Protein AF-A0A951NGM2-F1 (afdb_monomer)

pLDDT: mean 72.78, std 12.29, range [44.38, 89.62]

Secondary structure (DSSP, 8-state):
-EEEETTEEEEEE-S-HHHHHHHS-TTSPP----HHHHHHHS-TT-EEEESTTSTT-EEE-GGGHHHHHHHTSPPPTTPPEEES-S----HHHHHHHH---TTSPPEEEEEEEEEEETTSPPEEEEEEEE-SSTTTTHHHHHHHHHH-

Solvent-accessible surface area (backbone atoms only — not comparable to full-atom values): 9080 Å² total; per-residue (Å²): 104,79,48,73,60,97,89,37,48,23,38,65,42,61,90,47,69,68,60,46,52,74,76,44,65,88,91,61,82,90,77,92,72,56,67,56,58,48,58,72,70,46,59,76,80,36,20,40,32,34,33,79,91,45,53,82,43,44,79,40,50,31,90,49,43,63,64,49,48,66,68,59,52,79,76,62,91,86,56,54,74,46,73,64,49,78,90,72,79,60,75,55,31,67,51,48,74,66,55,77,52,93,89,47,45,56,71,74,44,76,50,72,44,34,33,22,53,60,90,50,78,70,42,78,49,76,47,76,39,64,56,71,65,95,64,45,52,37,61,50,50,53,51,52,62,77,28,108

Radius of gyration: 17.88 Å; Cα contacts (8 Å, |Δi|>4): 192; chains: 1; bounding box: 40×40×52 Å

Structure (mmCIF, N/CA/C/O backbone):
data_AF-A0A951NGM2-F1
#
_entry.id   AF-A0A951NGM2-F1
#
loop_
_atom_site.group_PDB
_atom_site.id
_atom_site.type_symbol
_atom_site.label_atom_id
_atom_site.label_alt_id
_atom_site.label_comp_id
_atom_site.label_asym_id
_atom_site.label_e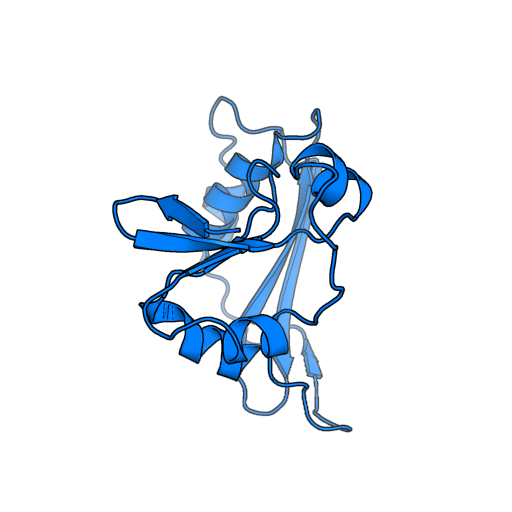ntity_id
_atom_site.label_seq_id
_atom_site.pdbx_PDB_ins_code
_atom_site.Cartn_x
_atom_site.Cartn_y
_atom_site.Cartn_z
_atom_site.occupancy
_atom_site.B_iso_or_equiv
_atom_site.auth_seq_id
_atom_site.auth_comp_id
_atom_site.auth_asym_id
_atom_site.auth_atom_id
_atom_site.pdbx_PDB_model_num
ATOM 1 N N . MET A 1 1 ? -8.028 0.746 15.807 1.00 63.72 1 MET A N 1
ATOM 2 C CA . MET A 1 1 ? -7.862 2.136 16.283 1.00 63.72 1 MET A CA 1
ATOM 3 C C . MET A 1 1 ? -8.223 3.049 15.130 1.00 63.72 1 MET A C 1
ATOM 5 O O . MET A 1 1 ? -7.801 2.739 14.021 1.00 63.72 1 MET A O 1
ATOM 9 N N . PHE A 1 2 ? -9.032 4.083 15.370 1.00 62.53 2 PHE A N 1
ATOM 10 C CA . PHE A 1 2 ? -9.360 5.077 14.349 1.00 62.53 2 PHE A CA 1
ATOM 11 C C . PHE A 1 2 ? -8.521 6.338 14.582 1.00 62.53 2 PHE A C 1
ATOM 13 O O . PHE A 1 2 ? -8.349 6.745 15.728 1.00 62.53 2 PHE A O 1
ATOM 20 N N . SER A 1 3 ? -8.000 6.918 13.508 1.00 73.31 3 SER A N 1
ATOM 21 C CA . SER A 1 3 ? -7.380 8.243 13.459 1.00 73.31 3 SER A CA 1
ATOM 22 C C . SER A 1 3 ? -8.162 9.119 12.482 1.00 73.31 3 SER A C 1
ATOM 24 O O . SER A 1 3 ? -8.990 8.608 11.727 1.00 73.31 3 SER A O 1
ATOM 26 N N . GLU A 1 4 ? -7.894 10.420 12.473 1.00 74.62 4 GLU A N 1
ATOM 27 C CA . GLU A 1 4 ? -8.376 11.327 11.431 1.00 74.62 4 GLU A CA 1
ATOM 28 C C . GLU A 1 4 ? -7.207 11.826 10.581 1.00 74.62 4 GLU A C 1
ATOM 30 O O . GLU A 1 4 ? -6.177 12.231 11.120 1.00 74.62 4 GLU A O 1
ATOM 35 N N . ILE A 1 5 ? -7.374 11.802 9.257 1.00 67.50 5 ILE A N 1
ATOM 36 C CA . ILE A 1 5 ? -6.547 12.556 8.303 1.00 67.50 5 ILE A CA 1
ATOM 37 C C . ILE A 1 5 ? -7.516 13.303 7.392 1.00 67.50 5 ILE A C 1
ATOM 39 O O . ILE A 1 5 ? -8.481 12.715 6.907 1.00 67.50 5 ILE A O 1
ATOM 43 N N . ASP A 1 6 ? -7.302 14.607 7.222 1.00 69.12 6 ASP A N 1
ATOM 44 C CA . ASP A 1 6 ? -8.116 15.487 6.371 1.00 69.12 6 ASP A CA 1
ATOM 45 C C . ASP A 1 6 ? -9.636 15.419 6.642 1.00 69.12 6 ASP A C 1
ATOM 47 O O . ASP A 1 6 ? -10.455 15.596 5.746 1.00 69.12 6 ASP A O 1
ATOM 51 N N . GLY A 1 7 ? -10.030 15.163 7.897 1.00 71.19 7 GLY A N 1
ATOM 52 C CA . GLY A 1 7 ? -11.438 15.045 8.307 1.00 71.19 7 GLY A CA 1
ATOM 53 C C . GLY A 1 7 ? -12.090 13.693 7.995 1.00 71.19 7 GLY A C 1
ATOM 54 O O . GLY A 1 7 ? -13.297 13.537 8.180 1.00 71.19 7 GLY A O 1
ATOM 55 N N . HIS A 1 8 ? -11.309 12.706 7.552 1.00 76.06 8 HIS A N 1
ATOM 56 C CA . HIS A 1 8 ? -11.768 11.347 7.286 1.00 76.06 8 HIS A CA 1
ATOM 57 C C . HIS A 1 8 ? -11.298 10.383 8.373 1.00 76.06 8 HIS A C 1
ATOM 59 O O . HIS A 1 8 ? -10.130 10.374 8.762 1.00 76.06 8 HIS A O 1
ATOM 65 N N . SER A 1 9 ? -12.211 9.530 8.843 1.00 86.56 9 SER A N 1
ATOM 66 C CA . SER A 1 9 ? -11.873 8.436 9.755 1.00 86.56 9 SER A CA 1
ATOM 67 C C . SER A 1 9 ? -11.007 7.393 9.047 1.00 86.56 9 SER A C 1
ATOM 69 O O . SER A 1 9 ? -11.322 6.966 7.935 1.00 86.56 9 SER A O 1
ATOM 71 N N . ILE A 1 10 ? -9.945 6.941 9.711 1.00 86.94 10 ILE A N 1
ATOM 72 C CA . ILE A 1 10 ? -8.951 6.013 9.162 1.00 86.94 10 ILE A CA 1
ATOM 73 C C . ILE A 1 10 ? -8.624 4.926 10.170 1.00 86.94 10 ILE A C 1
ATOM 75 O O . ILE A 1 10 ? -8.367 5.214 11.335 1.00 86.94 10 ILE A O 1
ATOM 79 N N . VAL A 1 11 ? -8.575 3.675 9.724 1.00 89.31 11 VAL A N 1
ATOM 80 C CA . VAL A 1 11 ? -8.036 2.565 10.513 1.00 89.31 11 VAL A CA 1
ATOM 81 C C . VAL A 1 11 ? -6.526 2.492 10.349 1.00 89.31 11 VAL A C 1
ATOM 83 O O . VAL A 1 11 ? -6.007 2.513 9.237 1.00 89.31 11 VAL A O 1
ATOM 86 N N . LEU A 1 12 ? -5.830 2.359 11.474 1.00 89.06 12 LEU A N 1
ATOM 87 C CA . LEU A 1 12 ? -4.388 2.139 11.497 1.00 89.06 12 LEU A CA 1
ATOM 88 C C . LEU A 1 12 ? -4.080 0.641 11.450 1.00 89.06 12 LEU A C 1
ATOM 90 O O . LEU A 1 12 ? -4.634 -0.134 12.238 1.00 89.06 12 LEU A O 1
ATOM 94 N N . ALA A 1 13 ? -3.192 0.256 10.540 1.00 89.31 13 ALA A N 1
ATOM 95 C CA . ALA A 1 13 ? -2.646 -1.086 10.406 1.00 89.31 13 ALA A CA 1
ATOM 96 C C . ALA A 1 13 ? -1.117 -1.029 10.435 1.00 89.31 13 ALA A C 1
ATOM 98 O O . ALA A 1 13 ? -0.521 -0.019 10.076 1.00 89.31 13 ALA A O 1
ATOM 99 N N . TYR A 1 14 ? -0.494 -2.122 10.857 1.00 89.00 14 TYR A N 1
ATOM 100 C CA . TYR A 1 14 ? 0.955 -2.224 10.982 1.00 89.00 14 TYR A CA 1
ATOM 101 C C . TYR A 1 14 ? 1.418 -3.551 10.387 1.00 89.00 14 TYR A C 1
ATOM 103 O O . TYR A 1 14 ? 0.753 -4.574 10.579 1.00 89.00 14 TYR A O 1
ATOM 111 N N . THR A 1 15 ? 2.542 -3.539 9.678 1.00 87.94 15 THR A N 1
ATOM 112 C CA . THR A 1 15 ? 3.200 -4.747 9.163 1.00 87.94 15 THR A CA 1
ATOM 113 C C . THR A 1 15 ? 4.181 -5.342 10.173 1.00 87.94 15 THR A C 1
ATOM 115 O O . THR A 1 15 ? 4.450 -6.543 10.122 1.00 87.94 15 THR A O 1
ATOM 118 N N . ASP A 1 16 ? 4.641 -4.540 11.140 1.00 87.50 16 ASP A N 1
ATOM 119 C CA . ASP A 1 16 ? 5.520 -4.948 12.236 1.0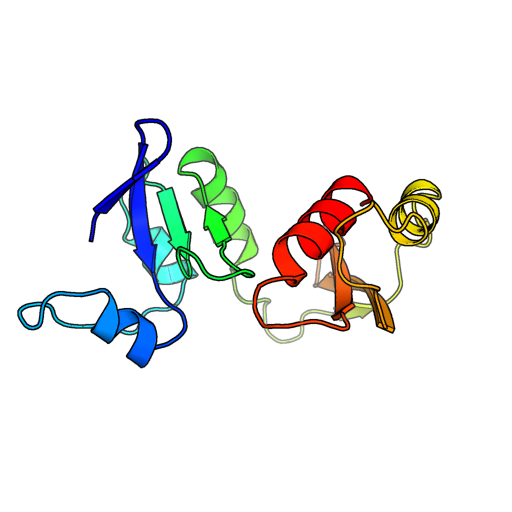0 87.50 16 ASP A CA 1
ATOM 120 C C . ASP A 1 16 ? 4.774 -4.980 13.585 1.00 87.50 16 ASP A C 1
ATOM 122 O O . ASP A 1 16 ? 4.105 -4.024 13.989 1.00 87.50 16 ASP A O 1
ATOM 126 N N . VAL A 1 17 ? 4.884 -6.106 14.299 1.00 87.38 17 VAL A N 1
ATOM 127 C CA . VAL A 1 17 ? 4.202 -6.333 15.584 1.00 87.38 17 VAL A CA 1
ATOM 128 C C . VAL A 1 17 ? 4.776 -5.482 16.715 1.00 87.38 17 VAL A C 1
ATOM 130 O O . VAL A 1 17 ? 4.010 -5.036 17.572 1.00 87.38 17 VAL A O 1
ATOM 133 N N . ASP A 1 18 ? 6.087 -5.264 16.751 1.00 87.94 18 ASP A N 1
ATOM 134 C CA . ASP A 1 18 ? 6.733 -4.496 17.814 1.00 87.94 18 ASP A CA 1
ATOM 135 C C . ASP A 1 18 ? 6.398 -3.010 17.668 1.00 87.94 18 ASP A C 1
ATOM 137 O O . ASP A 1 18 ? 6.058 -2.352 18.657 1.00 87.94 18 ASP A O 1
ATOM 141 N N . VAL A 1 19 ? 6.356 -2.512 16.427 1.00 86.25 19 VAL A N 1
ATOM 142 C CA . VAL A 1 19 ? 5.864 -1.161 16.116 1.00 86.25 19 VAL A CA 1
ATOM 143 C C . VAL A 1 19 ? 4.391 -1.016 16.508 1.00 86.25 19 VAL A C 1
ATOM 145 O O . VAL A 1 19 ? 4.027 -0.052 17.186 1.00 86.25 19 VAL A O 1
ATOM 148 N N . ALA A 1 20 ? 3.548 -1.997 16.164 1.00 86.94 20 ALA A N 1
ATOM 149 C CA . ALA A 1 20 ? 2.136 -1.992 16.545 1.00 86.94 20 ALA A CA 1
ATOM 150 C C . ALA A 1 20 ? 1.949 -1.949 18.070 1.00 86.94 20 ALA A C 1
ATOM 152 O O . ALA A 1 20 ? 1.108 -1.204 18.571 1.00 86.94 20 ALA A O 1
ATOM 153 N N . ARG A 1 21 ? 2.740 -2.728 18.824 1.00 86.69 21 ARG A N 1
ATOM 154 C CA . ARG A 1 21 ? 2.690 -2.741 20.296 1.00 86.69 21 ARG A CA 1
ATOM 155 C C . ARG A 1 21 ? 3.134 -1.420 20.901 1.00 86.69 21 ARG A C 1
ATOM 157 O O . ARG A 1 21 ? 2.479 -0.952 21.822 1.00 86.69 21 ARG A O 1
ATOM 164 N N . ALA A 1 22 ? 4.208 -0.822 20.393 1.00 86.94 22 ALA A N 1
ATOM 165 C CA . ALA A 1 22 ? 4.692 0.463 20.886 1.00 86.94 22 ALA A CA 1
ATOM 166 C C . ALA A 1 22 ? 3.674 1.595 20.656 1.00 86.94 22 ALA A C 1
ATOM 168 O O . ALA A 1 22 ? 3.574 2.512 21.470 1.00 86.94 22 ALA A O 1
ATOM 169 N N . ALA A 1 23 ? 2.902 1.517 19.568 1.00 83.75 23 ALA A N 1
ATOM 170 C CA . ALA A 1 23 ? 1.894 2.509 19.209 1.00 83.75 23 ALA A CA 1
ATOM 171 C C . ALA A 1 23 ? 0.524 2.300 19.887 1.00 83.75 23 ALA A C 1
ATOM 173 O O . ALA A 1 23 ? -0.347 3.165 19.770 1.00 83.75 23 ALA A O 1
ATOM 174 N N . MET A 1 24 ? 0.298 1.173 20.575 1.00 81.75 24 MET A N 1
ATOM 175 C CA . MET A 1 24 ? -1.006 0.820 21.144 1.00 81.75 24 MET A CA 1
ATOM 176 C C . MET A 1 24 ? -0.980 0.732 22.679 1.00 81.75 24 MET A C 1
ATOM 178 O O . MET A 1 24 ? -0.023 0.223 23.256 1.00 81.75 24 MET A O 1
ATOM 182 N N . PRO A 1 25 ? -2.055 1.157 23.374 1.00 79.44 25 PRO A N 1
ATOM 183 C CA . PRO A 1 25 ? -2.179 0.941 24.814 1.00 79.44 25 PRO A CA 1
ATOM 184 C C . PRO A 1 25 ? -2.210 -0.556 25.152 1.00 79.44 25 PRO A C 1
ATOM 186 O O . PRO A 1 25 ? -2.880 -1.324 24.460 1.00 79.44 25 PRO A O 1
ATOM 189 N N . GLU A 1 26 ? -1.597 -0.959 26.271 1.00 77.81 26 GLU A N 1
ATOM 190 C CA . GLU A 1 26 ? -1.499 -2.371 26.705 1.00 77.81 26 GLU A CA 1
ATOM 191 C C . GLU A 1 26 ? -2.852 -3.094 26.852 1.00 77.81 26 GLU A C 1
ATOM 193 O O . GLU A 1 26 ? -2.921 -4.321 26.845 1.00 77.81 26 GLU A O 1
ATOM 198 N N . THR A 1 27 ? -3.951 -2.347 26.963 1.00 79.44 27 THR A N 1
ATOM 199 C CA . THR A 1 27 ? -5.318 -2.879 27.057 1.00 79.44 27 THR A CA 1
ATOM 200 C C . THR A 1 27 ? -5.871 -3.415 25.735 1.00 79.44 27 THR A C 1
ATOM 202 O O . THR A 1 27 ? -6.941 -4.027 25.723 1.00 79.44 27 THR A O 1
ATOM 205 N N . HIS A 1 28 ? -5.180 -3.186 24.617 1.00 77.25 28 HIS A N 1
ATOM 206 C CA . HIS A 1 28 ? -5.638 -3.588 23.294 1.00 77.25 28 HIS A CA 1
ATOM 207 C C . HIS A 1 28 ? -5.029 -4.919 22.857 1.00 77.25 28 HIS A C 1
ATOM 209 O O . HIS A 1 28 ? -3.871 -5.235 23.121 1.00 77.25 28 HIS A O 1
ATOM 215 N N . ARG A 1 29 ? -5.822 -5.701 22.120 1.00 83.00 29 ARG A N 1
ATOM 216 C CA . ARG A 1 29 ? -5.375 -6.953 21.513 1.00 83.00 29 ARG A CA 1
ATOM 217 C C . ARG A 1 29 ? -4.983 -6.724 20.058 1.00 83.00 29 ARG A C 1
ATOM 219 O O . ARG A 1 29 ? -5.759 -6.155 19.295 1.00 83.00 29 ARG A O 1
ATOM 226 N N . LEU A 1 30 ? -3.815 -7.234 19.678 1.00 84.06 30 LEU A N 1
ATOM 227 C CA . LEU A 1 30 ? -3.396 -7.303 18.282 1.00 84.06 30 LEU A CA 1
ATOM 228 C C . LEU A 1 30 ? -4.063 -8.485 17.577 1.00 84.06 30 LEU A C 1
ATOM 230 O O . LEU A 1 30 ? -4.112 -9.598 18.110 1.00 84.06 30 LEU A O 1
ATOM 234 N N . PHE A 1 31 ? -4.533 -8.235 16.360 1.00 83.50 31 PHE A N 1
ATOM 235 C CA . PHE A 1 31 ? -5.032 -9.248 15.440 1.00 83.50 31 PHE A CA 1
ATOM 236 C C . PHE A 1 31 ? -4.176 -9.211 14.178 1.00 83.50 31 PHE A 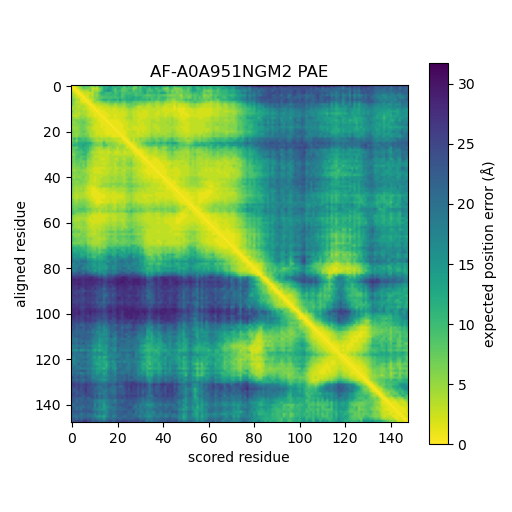C 1
ATOM 238 O O . PHE A 1 31 ? -3.986 -8.148 13.594 1.00 83.50 31 PHE A O 1
ATOM 245 N N . SER A 1 32 ? -3.655 -10.368 13.773 1.00 85.62 32 SER A N 1
ATOM 246 C CA . SER A 1 32 ? -3.017 -10.516 12.467 1.00 85.62 32 SER A CA 1
ATOM 247 C C . SER A 1 32 ? -4.111 -10.775 11.437 1.00 85.62 32 SER A C 1
ATOM 249 O O . SER A 1 32 ? -4.923 -11.684 11.617 1.00 85.62 32 SER A O 1
ATOM 251 N N . ILE A 1 33 ? -4.164 -9.940 10.406 1.00 85.44 33 ILE A N 1
ATOM 252 C CA . ILE A 1 33 ? -5.176 -9.979 9.353 1.00 85.44 33 ILE A CA 1
ATOM 253 C C . ILE A 1 33 ? -4.517 -9.613 8.024 1.00 85.44 33 ILE A C 1
ATOM 255 O O . ILE A 1 33 ? -3.628 -8.762 7.977 1.00 85.44 33 ILE A O 1
ATOM 259 N N . VAL A 1 34 ? -4.934 -10.262 6.939 1.00 83.50 34 VAL A N 1
ATOM 260 C CA . VAL A 1 34 ? -4.462 -9.912 5.593 1.00 83.50 34 VAL A CA 1
ATOM 261 C C . VAL A 1 34 ? -5.097 -8.586 5.178 1.00 83.50 34 VAL A C 1
ATOM 263 O O . VAL A 1 34 ? -6.282 -8.374 5.419 1.00 83.50 34 VAL A O 1
ATOM 266 N N . VAL A 1 35 ? -4.345 -7.706 4.510 1.00 79.94 35 VAL A N 1
ATOM 267 C CA . VAL A 1 35 ? -4.828 -6.372 4.098 1.00 79.94 35 VAL A CA 1
ATOM 268 C C . VAL A 1 35 ? -6.152 -6.446 3.330 1.00 79.94 35 VAL A C 1
ATOM 270 O O . VAL A 1 35 ? -7.066 -5.688 3.631 1.00 79.94 35 VAL A O 1
ATOM 273 N N . ALA A 1 36 ? -6.311 -7.396 2.404 1.00 78.00 36 ALA A N 1
ATOM 274 C CA . ALA A 1 36 ? -7.566 -7.581 1.670 1.00 78.00 36 ALA A CA 1
ATOM 275 C C . ALA A 1 36 ? -8.757 -7.904 2.593 1.00 78.00 36 ALA A C 1
ATOM 277 O O . ALA A 1 36 ? -9.863 -7.402 2.396 1.00 78.00 36 ALA A O 1
ATOM 278 N N . GLU A 1 37 ? -8.543 -8.722 3.623 1.00 84.06 37 GLU A N 1
ATOM 279 C CA . GLU A 1 37 ? -9.579 -9.066 4.597 1.00 84.06 37 GLU A CA 1
ATOM 280 C C . GLU A 1 37 ? -9.881 -7.885 5.527 1.00 84.06 37 GLU A C 1
ATOM 282 O O . GLU A 1 37 ? -11.048 -7.575 5.765 1.00 84.06 37 GLU A O 1
ATOM 287 N N . LEU A 1 38 ? -8.846 -7.164 5.971 1.00 86.00 38 LEU A N 1
ATOM 288 C CA . LEU A 1 38 ? -8.994 -5.925 6.732 1.00 86.00 38 LEU A CA 1
ATOM 289 C C . LEU A 1 38 ? -9.842 -4.918 5.960 1.00 86.00 38 LEU A C 1
ATOM 291 O O . LEU A 1 38 ? -10.824 -4.411 6.496 1.00 86.00 38 LEU A O 1
ATOM 295 N N . LEU A 1 39 ? -9.504 -4.667 4.692 1.00 83.88 39 LEU A N 1
ATOM 296 C CA . LEU A 1 39 ? -10.253 -3.746 3.846 1.00 83.88 39 LEU A CA 1
ATOM 297 C C . LEU A 1 39 ? -11.722 -4.158 3.792 1.00 83.88 39 LEU A C 1
ATOM 299 O O . LEU A 1 39 ? -12.571 -3.300 3.989 1.00 83.88 39 LEU A O 1
ATOM 303 N N . ASN A 1 40 ? -12.042 -5.445 3.643 1.00 85.94 40 ASN A N 1
ATOM 304 C CA . ASN A 1 40 ? -13.426 -5.931 3.645 1.00 85.94 40 ASN A CA 1
ATOM 305 C C . ASN A 1 40 ? -14.177 -5.722 4.977 1.00 85.94 40 ASN A C 1
ATOM 307 O O . ASN A 1 40 ? -15.391 -5.531 4.950 1.00 85.94 40 ASN A O 1
ATOM 311 N N . GLN A 1 41 ? -13.484 -5.712 6.120 1.00 88.06 41 GLN A N 1
ATOM 312 C CA . GLN A 1 41 ? -14.090 -5.526 7.448 1.00 88.06 41 GLN A CA 1
ATOM 313 C C . GLN A 1 41 ? -14.247 -4.053 7.860 1.00 88.06 41 GLN A C 1
ATOM 315 O O . GLN A 1 41 ? -15.088 -3.731 8.703 1.00 88.06 41 GLN A O 1
ATOM 320 N N . VAL A 1 42 ? -13.450 -3.150 7.286 1.00 85.88 42 VAL A N 1
ATOM 321 C CA . VAL A 1 42 ? -13.517 -1.711 7.572 1.00 85.88 42 VAL A CA 1
ATOM 322 C C . VAL A 1 42 ? -14.763 -1.092 6.910 1.00 85.88 42 VAL A C 1
ATOM 324 O O . VAL A 1 42 ? -15.044 -1.405 5.747 1.00 85.88 42 VAL A O 1
ATOM 327 N N . PRO A 1 43 ? -15.525 -0.217 7.609 1.00 87.50 43 PRO A N 1
ATOM 328 C CA . PRO A 1 43 ? -16.679 0.461 7.020 1.00 87.50 43 PRO A CA 1
ATOM 329 C C . PRO A 1 43 ? -16.312 1.209 5.727 1.00 87.50 43 PRO A C 1
ATOM 331 O O . PRO A 1 43 ? -15.229 1.782 5.641 1.00 87.50 43 PRO A O 1
ATOM 334 N N . PRO A 1 44 ? -17.208 1.275 4.726 1.00 84.88 44 PRO A N 1
ATOM 335 C CA . PRO A 1 44 ? -16.866 1.751 3.381 1.00 84.88 44 PRO A CA 1
ATOM 336 C C . PRO A 1 44 ? -16.493 3.240 3.305 1.00 84.88 44 PRO A C 1
ATOM 338 O O . PRO A 1 44 ? -15.933 3.670 2.308 1.00 84.88 44 PRO A O 1
ATOM 341 N N . TYR A 1 45 ? -16.807 4.020 4.340 1.00 86.06 45 TYR A N 1
ATOM 342 C CA . TYR A 1 45 ? -16.482 5.445 4.461 1.00 86.06 45 TYR A CA 1
ATOM 343 C C . TYR A 1 45 ? -15.203 5.706 5.277 1.00 86.06 45 TYR A C 1
ATOM 345 O O . TYR A 1 45 ? -14.910 6.852 5.609 1.00 86.06 45 TYR A O 1
ATOM 353 N N . VAL A 1 46 ? -14.467 4.652 5.643 1.00 87.94 46 VAL A N 1
ATOM 354 C CA . VAL A 1 46 ? -13.260 4.721 6.472 1.00 87.94 46 VAL A CA 1
ATOM 355 C C . VAL A 1 46 ? -12.050 4.286 5.644 1.00 87.94 46 VAL A C 1
ATOM 357 O O . VAL A 1 46 ? -12.073 3.229 5.012 1.00 87.94 46 VAL A O 1
ATOM 360 N N . GLY A 1 47 ? -10.994 5.100 5.654 1.00 87.94 47 GLY A N 1
ATOM 361 C CA . GLY A 1 47 ? -9.724 4.783 4.996 1.00 87.94 47 GLY A CA 1
ATOM 362 C C . GLY A 1 47 ? -8.854 3.825 5.814 1.00 87.94 47 GLY A C 1
ATOM 363 O O . GLY A 1 47 ? -9.158 3.500 6.963 1.00 87.94 47 GLY A O 1
ATOM 364 N N . VAL A 1 48 ? -7.737 3.386 5.241 1.00 89.62 48 VAL A N 1
ATOM 365 C CA . VAL A 1 48 ? -6.721 2.586 5.940 1.00 89.62 48 VAL A CA 1
ATOM 366 C C . VAL A 1 48 ? -5.358 3.242 5.769 1.00 89.62 48 VAL A C 1
ATOM 368 O O . VAL A 1 48 ? -4.976 3.592 4.658 1.00 89.62 48 VAL A O 1
ATOM 371 N N . LEU A 1 49 ? -4.617 3.387 6.863 1.00 89.12 49 LEU A N 1
ATOM 372 C CA . LEU A 1 49 ? -3.218 3.800 6.846 1.00 89.12 49 LEU A CA 1
ATOM 373 C C . LEU A 1 49 ? -2.367 2.665 7.410 1.00 89.12 49 LEU A C 1
ATOM 375 O O . LEU A 1 49 ? -2.525 2.276 8.570 1.00 89.12 49 LEU A O 1
ATOM 379 N N . ILE A 1 50 ? -1.492 2.128 6.567 1.00 88.50 50 ILE A N 1
ATOM 380 C CA . ILE A 1 50 ? -0.564 1.049 6.901 1.00 88.50 50 ILE A CA 1
ATOM 381 C C . ILE A 1 50 ? 0.784 1.668 7.259 1.00 88.50 50 ILE A C 1
ATOM 383 O O . ILE A 1 50 ? 1.280 2.511 6.514 1.00 88.50 50 ILE A O 1
ATOM 387 N N . ASP A 1 51 ? 1.354 1.239 8.383 1.00 88.69 51 ASP A N 1
ATOM 388 C CA . ASP A 1 51 ? 2.630 1.699 8.935 1.00 88.69 51 ASP A CA 1
ATOM 389 C C . ASP A 1 51 ? 2.717 3.231 9.045 1.00 88.69 51 ASP A C 1
ATOM 391 O O . ASP A 1 51 ? 3.570 3.865 8.420 1.00 88.69 51 ASP A O 1
ATOM 395 N N . PRO A 1 52 ? 1.827 3.863 9.836 1.00 84.62 52 PRO A N 1
ATOM 396 C CA . PRO A 1 52 ? 1.832 5.311 10.020 1.00 84.62 52 PRO A CA 1
ATOM 397 C C . PRO A 1 52 ? 3.200 5.807 10.508 1.00 84.62 52 PRO A C 1
ATO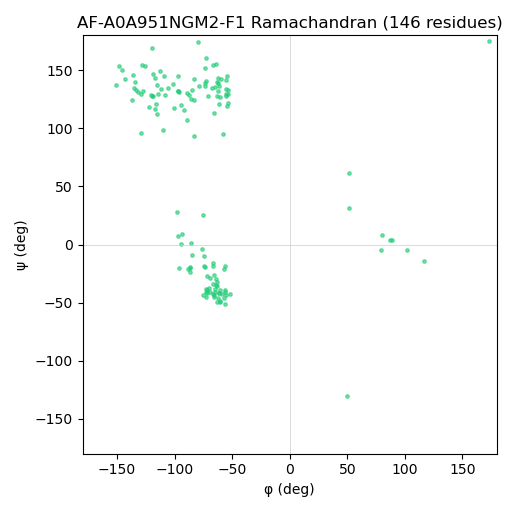M 399 O O . PRO A 1 52 ? 3.732 5.315 11.502 1.00 84.62 52 PRO A O 1
ATOM 402 N N . GLY A 1 53 ? 3.756 6.803 9.813 1.00 77.81 53 GLY A N 1
ATOM 403 C CA . GLY A 1 53 ? 5.073 7.372 10.120 1.00 77.81 53 GLY A CA 1
ATOM 404 C C . GLY A 1 53 ? 6.261 6.541 9.621 1.00 77.81 53 GLY A C 1
ATOM 405 O O . GLY A 1 53 ? 7.395 7.001 9.732 1.00 77.81 53 GLY A O 1
ATOM 406 N N . SER A 1 54 ? 6.019 5.358 9.047 1.00 77.88 54 SER A N 1
ATOM 407 C CA . SER A 1 54 ? 7.023 4.644 8.259 1.00 77.88 54 SER A CA 1
ATOM 408 C C . SER A 1 54 ? 7.214 5.331 6.919 1.00 77.88 54 SER A C 1
ATOM 410 O O . SER A 1 54 ? 6.295 5.925 6.355 1.00 77.88 54 SER A O 1
ATOM 412 N N . ALA A 1 55 ? 8.407 5.192 6.365 1.00 66.44 55 ALA A N 1
AT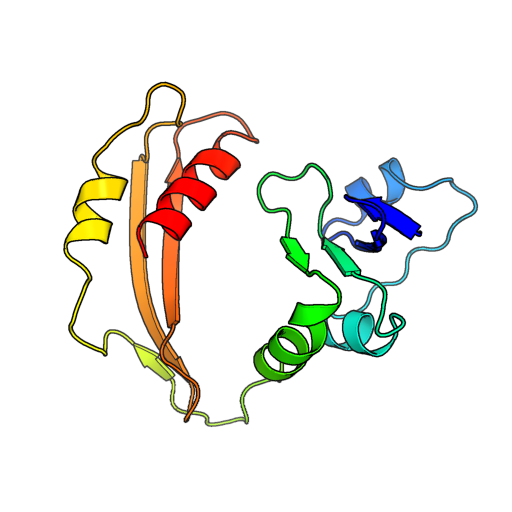OM 413 C CA . ALA A 1 55 ? 8.689 5.740 5.061 1.00 66.44 55 ALA A CA 1
ATOM 414 C C . ALA A 1 55 ? 8.052 4.971 3.897 1.00 66.44 55 ALA A C 1
ATOM 416 O O . ALA A 1 55 ? 7.819 5.522 2.826 1.00 66.44 55 ALA A O 1
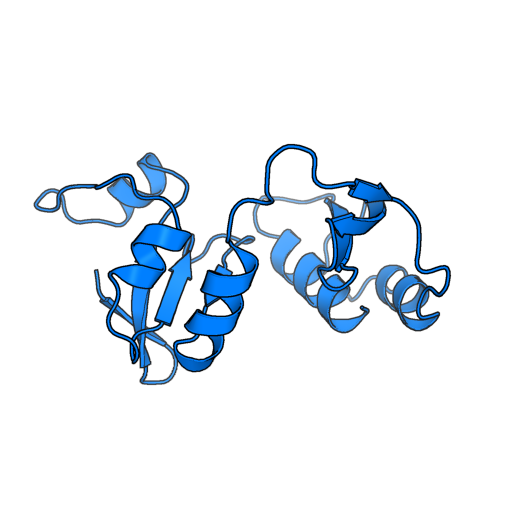ATOM 417 N N . SER A 1 56 ? 7.669 3.721 4.147 1.00 71.75 56 SER A N 1
ATOM 418 C CA . SER A 1 56 ? 6.841 2.925 3.243 1.00 71.75 56 SER A CA 1
ATOM 419 C C . SER A 1 56 ? 5.363 2.937 3.658 1.00 71.75 56 SER A C 1
ATOM 421 O O . SER A 1 56 ? 4.660 1.955 3.420 1.00 71.75 56 SER A O 1
ATOM 423 N N . SER A 1 57 ? 4.879 4.004 4.319 1.00 80.69 57 SER A N 1
ATOM 424 C CA . SER A 1 57 ? 3.470 4.060 4.727 1.00 80.69 57 SER A CA 1
ATOM 425 C C . SER A 1 57 ? 2.552 4.031 3.509 1.00 80.69 57 SER A C 1
ATOM 427 O O . SER A 1 57 ? 2.802 4.706 2.508 1.00 80.69 57 SER A O 1
ATOM 429 N N . VAL A 1 58 ? 1.460 3.278 3.609 1.00 84.00 58 VAL A N 1
ATOM 430 C CA . VAL A 1 58 ? 0.470 3.175 2.535 1.00 84.00 58 VAL A CA 1
ATOM 431 C C . VAL A 1 58 ? -0.840 3.761 3.025 1.00 84.00 58 VAL A C 1
ATOM 433 O O . VAL A 1 58 ? -1.493 3.192 3.901 1.00 84.00 58 VAL A O 1
ATOM 436 N N . HIS A 1 59 ? -1.238 4.889 2.437 1.00 87.06 59 HIS A N 1
ATOM 437 C CA . HIS A 1 59 ? -2.554 5.474 2.658 1.00 87.06 59 HIS A CA 1
ATOM 438 C C . HIS A 1 59 ? -3.532 5.013 1.573 1.00 87.06 59 HIS A C 1
ATOM 440 O O . HIS A 1 59 ? -3.351 5.276 0.385 1.00 87.06 59 HIS A O 1
ATOM 446 N N . VAL A 1 60 ? -4.594 4.342 2.008 1.00 86.44 60 VAL A N 1
ATOM 447 C CA . VAL A 1 60 ? -5.716 3.905 1.183 1.00 86.44 60 VAL A CA 1
ATOM 448 C C . VAL A 1 60 ? -6.937 4.737 1.577 1.00 86.44 60 VAL A C 1
ATOM 450 O O . VAL A 1 60 ? -7.588 4.421 2.580 1.00 86.44 60 VAL A O 1
ATOM 453 N N . PRO A 1 61 ? -7.266 5.799 0.827 1.00 86.81 61 PRO A N 1
ATOM 454 C CA . PRO A 1 61 ? -8.464 6.574 1.104 1.00 86.81 61 PRO A CA 1
ATOM 455 C C . PRO A 1 61 ? -9.721 5.733 0.832 1.00 86.81 61 PRO A C 1
ATOM 457 O O . PRO A 1 61 ? -9.694 4.783 0.039 1.00 86.81 61 PRO A O 1
ATOM 460 N N . ALA A 1 62 ? -10.827 6.072 1.498 1.00 87.06 62 ALA A N 1
ATOM 461 C CA . ALA A 1 62 ? -12.063 5.286 1.470 1.00 87.06 62 ALA A CA 1
ATOM 462 C C . ALA A 1 62 ? -12.587 5.069 0.036 1.00 87.06 62 ALA A C 1
ATOM 464 O O . ALA A 1 62 ? -13.000 3.968 -0.327 1.00 87.06 62 ALA A O 1
ATOM 465 N N . GLU A 1 63 ? -12.487 6.091 -0.811 1.00 84.81 63 GLU A N 1
ATOM 466 C CA . GLU A 1 63 ? -12.899 6.075 -2.214 1.00 84.81 63 GLU A CA 1
ATOM 467 C C . GLU A 1 63 ? -12.073 5.132 -3.103 1.00 84.81 63 GLU A C 1
ATOM 469 O O . GLU A 1 63 ? -12.599 4.620 -4.087 1.00 84.81 63 GLU A O 1
ATOM 474 N N . ARG A 1 64 ? -10.813 4.840 -2.747 1.00 83.81 64 ARG A N 1
ATOM 475 C CA . ARG A 1 64 ? -9.937 3.913 -3.495 1.00 83.81 64 ARG A CA 1
ATOM 476 C C . ARG A 1 64 ? -9.955 2.487 -2.955 1.00 83.81 64 ARG A C 1
ATOM 478 O O . ARG A 1 64 ? -9.286 1.603 -3.488 1.00 83.81 64 ARG A O 1
ATOM 485 N N . ARG A 1 65 ? -10.737 2.234 -1.905 1.00 82.25 65 ARG A N 1
ATOM 486 C CA . ARG A 1 65 ? -10.815 0.927 -1.246 1.00 82.25 65 ARG A CA 1
ATOM 487 C C . ARG A 1 65 ? -11.211 -0.192 -2.207 1.00 82.25 65 ARG A C 1
ATOM 489 O O . ARG A 1 65 ? -10.590 -1.248 -2.165 1.00 82.25 65 ARG A O 1
ATOM 496 N N . GLN A 1 66 ? -12.228 0.017 -3.047 1.00 82.12 66 GLN A N 1
ATOM 497 C CA . GLN A 1 66 ? -12.706 -1.036 -3.951 1.00 82.12 66 GLN A CA 1
ATOM 498 C C . GLN A 1 66 ? -11.655 -1.389 -5.008 1.00 82.12 66 GLN A C 1
ATOM 500 O O . GLN A 1 66 ? -11.384 -2.566 -5.214 1.00 82.12 66 GLN A O 1
ATOM 505 N N . GLU A 1 67 ? -10.996 -0.381 -5.586 1.00 81.06 67 GLU A N 1
ATOM 506 C CA . GLU A 1 67 ? -9.895 -0.579 -6.538 1.00 81.06 67 GLU A CA 1
ATOM 507 C C . GLU A 1 67 ? -8.782 -1.439 -5.926 1.00 81.06 67 GLU A C 1
ATOM 509 O O . GLU A 1 67 ? -8.262 -2.348 -6.573 1.00 81.06 67 GLU A O 1
ATOM 514 N N . LEU A 1 68 ? -8.454 -1.201 -4.651 1.00 78.62 68 LEU A N 1
ATOM 515 C CA . LEU A 1 68 ? -7.443 -1.981 -3.950 1.00 78.62 68 LEU A CA 1
ATOM 516 C C . LEU A 1 68 ? -7.918 -3.397 -3.598 1.00 78.62 68 LEU A C 1
ATOM 518 O O . LEU A 1 68 ? -7.129 -4.330 -3.703 1.00 78.62 68 LEU A O 1
ATOM 522 N N . ILE A 1 69 ? -9.181 -3.587 -3.198 1.00 80.69 69 ILE A N 1
ATOM 523 C CA . ILE A 1 69 ? -9.750 -4.924 -2.943 1.00 80.69 69 ILE A CA 1
ATOM 524 C C . ILE A 1 69 ? -9.720 -5.774 -4.216 1.00 80.69 69 ILE A C 1
ATOM 526 O O . ILE A 1 69 ? -9.375 -6.957 -4.151 1.00 80.69 69 ILE A O 1
ATOM 530 N N . ASP A 1 70 ? -10.054 -5.171 -5.356 1.00 78.81 70 ASP A N 1
ATOM 531 C CA . ASP A 1 70 ? -10.054 -5.839 -6.654 1.00 78.81 70 ASP A CA 1
ATOM 532 C C . ASP A 1 70 ? -8.619 -6.165 -7.099 1.00 78.81 70 ASP A C 1
ATOM 534 O O . ASP A 1 70 ? -8.350 -7.270 -7.571 1.00 78.81 70 ASP A O 1
ATOM 538 N N . ALA A 1 71 ? -7.670 -5.247 -6.875 1.00 72.81 71 ALA A N 1
ATOM 539 C CA . ALA A 1 71 ? -6.252 -5.452 -7.179 1.00 72.81 71 ALA A CA 1
ATOM 540 C C . ALA A 1 71 ? -5.547 -6.443 -6.232 1.00 72.81 71 ALA A C 1
ATOM 542 O O . ALA A 1 71 ? -4.570 -7.077 -6.625 1.00 72.81 71 ALA A O 1
ATOM 543 N N . ALA A 1 72 ? -6.023 -6.580 -4.992 1.00 71.50 72 ALA A N 1
ATOM 544 C CA . ALA A 1 72 ? -5.445 -7.463 -3.978 1.00 71.50 72 ALA A CA 1
ATOM 545 C C . ALA A 1 72 ? -5.963 -8.908 -4.057 1.00 71.50 72 ALA A C 1
ATOM 547 O O . ALA A 1 72 ? -5.583 -9.739 -3.226 1.00 71.50 72 ALA A O 1
ATOM 548 N N . GLN A 1 73 ? -6.832 -9.225 -5.023 1.00 73.38 73 GLN A N 1
ATOM 549 C CA . GLN A 1 73 ? -7.264 -10.601 -5.235 1.00 73.38 73 GLN A CA 1
ATOM 550 C C . GLN A 1 73 ? -6.064 -11.474 -5.627 1.00 73.38 73 GLN A C 1
ATOM 552 O O . GLN A 1 73 ? -5.299 -11.103 -6.521 1.00 73.38 73 GLN A O 1
ATOM 557 N N . PRO A 1 74 ? -5.889 -12.650 -4.997 1.00 70.12 74 PRO A N 1
ATOM 558 C CA . PRO A 1 74 ? -4.875 -13.594 -5.427 1.00 70.12 74 PRO A CA 1
ATOM 559 C C . PRO A 1 74 ? -5.069 -13.929 -6.903 1.00 70.12 74 PRO A C 1
ATOM 561 O O . PRO A 1 74 ? -6.179 -14.244 -7.341 1.00 70.12 74 PRO A O 1
ATOM 564 N N . PHE A 1 75 ? -3.983 -13.912 -7.669 1.00 69.81 75 PHE A N 1
ATOM 565 C CA . PHE A 1 75 ? -4.043 -14.386 -9.042 1.00 69.81 75 PHE A CA 1
ATOM 566 C C . PHE A 1 75 ? -4.402 -15.879 -9.063 1.00 69.81 75 PHE A C 1
ATOM 568 O O . PHE A 1 75 ? -3.896 -16.645 -8.234 1.00 69.81 75 PHE A O 1
ATOM 575 N N . PRO A 1 76 ? -5.257 -16.324 -10.001 1.00 69.56 76 PRO A N 1
ATOM 576 C CA . PRO A 1 76 ? -5.611 -17.731 -10.105 1.00 69.56 76 PRO A CA 1
ATOM 577 C C . PRO A 1 76 ? -4.360 -18.581 -10.357 1.00 69.56 76 PRO A C 1
ATOM 579 O O . PRO A 1 76 ? -3.449 -18.185 -11.088 1.00 69.56 76 PRO A O 1
ATOM 582 N N . GLY A 1 77 ? -4.308 -19.770 -9.754 1.00 68.56 77 GLY A N 1
ATOM 583 C CA . GLY A 1 77 ? -3.201 -20.703 -9.962 1.00 68.56 77 GLY A CA 1
ATOM 584 C C . GLY A 1 77 ? -3.010 -21.007 -11.452 1.00 68.56 77 GLY A C 1
ATOM 585 O O . GLY A 1 77 ? -3.968 -21.335 -12.147 1.00 68.56 77 GLY A O 1
ATOM 586 N N . GLY A 1 78 ? -1.775 -20.877 -11.946 1.00 72.44 78 GLY A N 1
ATOM 587 C CA . GLY A 1 78 ? -1.459 -21.026 -13.372 1.00 72.44 78 GLY A CA 1
ATOM 588 C C . GLY A 1 78 ? -1.603 -19.746 -14.206 1.00 72.44 78 GLY A C 1
ATOM 589 O O . GLY A 1 78 ? -1.391 -19.798 -15.418 1.00 72.44 78 GLY A O 1
ATOM 590 N N . ALA A 1 79 ? -1.916 -18.600 -13.588 1.00 75.44 79 ALA A N 1
ATOM 591 C CA . ALA A 1 79 ? -1.872 -17.304 -14.256 1.00 75.44 79 ALA A CA 1
ATOM 592 C C . ALA A 1 79 ? -0.495 -17.065 -14.895 1.00 75.44 79 ALA A C 1
ATOM 594 O O . ALA A 1 79 ? 0.550 -17.200 -14.255 1.00 75.44 79 ALA A O 1
ATOM 595 N N . THR A 1 80 ? -0.498 -16.696 -16.175 1.00 73.06 80 THR A N 1
ATOM 596 C CA . THR A 1 80 ? 0.737 -16.331 -16.871 1.00 73.06 80 THR A CA 1
ATOM 597 C C . THR A 1 80 ? 1.229 -14.990 -16.345 1.00 73.06 80 THR A C 1
ATOM 599 O O . THR A 1 80 ? 0.480 -14.013 -16.346 1.00 73.06 80 THR A O 1
ATOM 602 N N . VAL A 1 81 ? 2.496 -14.943 -15.934 1.00 72.50 81 VAL A N 1
ATOM 603 C CA . VAL A 1 81 ? 3.197 -13.702 -15.599 1.00 72.50 81 VAL A CA 1
ATOM 604 C C . VAL A 1 81 ? 4.073 -13.327 -16.785 1.00 72.50 81 VAL A C 1
ATOM 606 O O . VAL A 1 81 ? 4.974 -14.078 -17.164 1.00 72.50 81 VAL A O 1
ATOM 609 N N . ARG A 1 82 ? 3.800 -12.174 -17.391 1.00 73.56 82 ARG A N 1
ATOM 610 C CA . ARG A 1 82 ? 4.651 -11.578 -18.424 1.00 73.56 82 ARG A CA 1
ATOM 611 C C . ARG A 1 82 ? 5.546 -10.538 -17.775 1.00 73.56 82 ARG A C 1
ATOM 613 O O . ARG A 1 82 ? 5.062 -9.708 -17.015 1.00 73.56 82 ARG A O 1
ATOM 620 N N . LEU A 1 83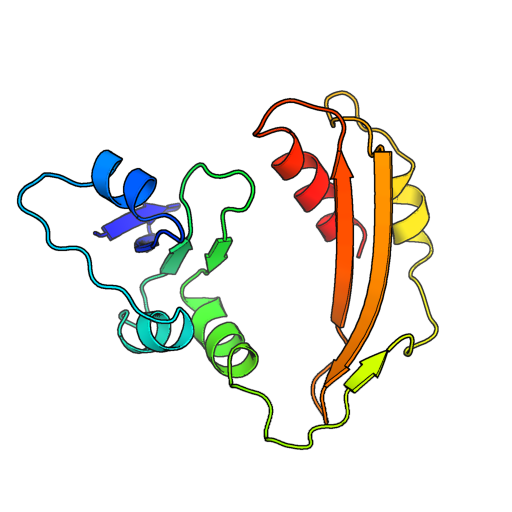 ? 6.836 -10.589 -18.086 1.00 75.00 83 LEU A N 1
ATOM 621 C CA . LEU A 1 83 ? 7.830 -9.620 -17.636 1.00 75.00 83 LEU A CA 1
ATOM 622 C C . LEU A 1 83 ? 8.381 -8.877 -18.856 1.00 75.00 83 LEU A C 1
ATOM 624 O O . LEU A 1 83 ? 8.686 -9.506 -19.868 1.00 75.00 83 LEU A O 1
ATOM 628 N N . GLY A 1 84 ? 8.536 -7.559 -18.750 1.00 69.62 84 GLY A N 1
ATOM 629 C CA . GLY A 1 84 ? 9.255 -6.746 -19.736 1.00 69.62 84 GLY A CA 1
ATOM 630 C C . GLY A 1 84 ? 8.443 -6.193 -20.916 1.00 69.62 84 GLY A C 1
ATOM 631 O O . GLY A 1 84 ? 9.035 -5.539 -21.768 1.00 69.62 84 GLY A O 1
ATOM 632 N N . ASP A 1 85 ? 7.125 -6.394 -20.962 1.00 59.19 85 ASP A N 1
ATOM 633 C CA . ASP A 1 85 ? 6.218 -5.844 -21.989 1.00 59.19 85 ASP A CA 1
ATOM 634 C C . ASP A 1 85 ? 5.012 -5.207 -21.257 1.00 59.19 85 ASP A C 1
ATOM 636 O O . ASP A 1 85 ? 4.498 -5.856 -20.340 1.00 59.19 85 ASP A O 1
ATOM 640 N N . PRO A 1 86 ? 4.563 -3.962 -21.542 1.00 58.44 86 PRO A N 1
ATOM 641 C CA . PRO A 1 86 ? 4.705 -3.192 -22.781 1.00 58.44 86 PRO A CA 1
ATOM 642 C C . PRO A 1 86 ? 6.027 -2.426 -22.969 1.00 58.44 86 PRO A C 1
ATOM 644 O O . PRO A 1 86 ? 6.559 -1.780 -22.069 1.00 58.44 86 PRO A O 1
ATOM 647 N N . ALA A 1 87 ? 6.492 -2.410 -24.219 1.00 52.44 87 ALA A N 1
ATOM 648 C CA . ALA A 1 87 ? 7.749 -1.819 -24.691 1.00 52.44 87 ALA A CA 1
ATOM 649 C C . ALA A 1 87 ? 7.819 -0.273 -24.812 1.00 52.44 87 ALA A C 1
ATOM 651 O O . ALA A 1 87 ? 8.616 0.235 -25.607 1.00 52.44 87 ALA A O 1
ATOM 652 N N . ARG A 1 88 ? 7.033 0.523 -24.070 1.00 56.06 88 ARG A N 1
ATOM 653 C CA . ARG A 1 88 ? 7.199 1.995 -24.101 1.00 56.06 88 ARG A CA 1
ATOM 654 C C . ARG A 1 88 ? 7.322 2.621 -22.724 1.00 56.06 88 ARG A C 1
ATOM 656 O O . ARG A 1 88 ? 6.351 2.983 -22.078 1.00 56.06 88 ARG A O 1
ATOM 663 N N . GLU A 1 89 ? 8.576 2.811 -22.349 1.00 53.06 89 GLU A N 1
ATOM 664 C CA . GLU A 1 89 ? 9.002 3.680 -21.266 1.00 53.06 89 GLU A CA 1
ATOM 665 C C . GLU A 1 89 ? 8.647 5.154 -21.558 1.00 53.06 89 GLU A C 1
ATOM 667 O O . GLU A 1 89 ? 9.024 5.678 -22.617 1.00 53.06 89 GLU A O 1
ATOM 672 N N . PRO A 1 90 ? 7.971 5.860 -20.632 1.00 56.16 90 PRO A N 1
ATOM 673 C CA . PRO A 1 90 ? 7.882 7.312 -20.676 1.00 56.16 90 PRO A CA 1
ATOM 674 C C . PRO A 1 90 ? 9.290 7.906 -20.552 1.00 56.16 90 PRO A C 1
ATOM 676 O O . PRO A 1 90 ? 9.976 7.682 -19.559 1.00 56.16 90 PRO A O 1
ATOM 679 N N . LYS A 1 91 ? 9.738 8.692 -21.540 1.00 56.78 91 LYS A N 1
ATOM 680 C CA . LYS A 1 91 ? 11.057 9.364 -21.494 1.00 56.78 91 LYS A CA 1
ATOM 681 C C . LYS A 1 91 ? 11.226 10.275 -20.266 1.00 56.78 91 LYS A C 1
ATOM 683 O O . LYS A 1 91 ? 12.350 10.590 -19.890 1.00 56.78 91 LYS A O 1
ATOM 688 N N . SER A 1 92 ? 10.114 10.704 -19.666 1.00 57.06 92 SER A N 1
ATOM 689 C CA . SER A 1 92 ? 10.068 11.459 -18.414 1.00 57.06 92 SER A CA 1
ATOM 690 C C . SER A 1 92 ? 10.589 10.656 -17.226 1.00 57.06 92 SER A C 1
ATOM 692 O O . SER A 1 92 ? 11.260 11.230 -16.379 1.00 57.06 92 SER A O 1
ATOM 694 N N . LEU A 1 93 ? 10.362 9.340 -17.190 1.00 55.81 93 LEU A N 1
ATOM 695 C CA . LEU A 1 93 ? 10.726 8.493 -16.058 1.00 55.81 93 LEU A CA 1
ATOM 696 C C . LEU A 1 93 ? 12.246 8.472 -15.843 1.00 55.81 93 LEU A C 1
ATOM 698 O O . LEU A 1 93 ? 12.727 8.755 -14.749 1.00 55.81 93 LEU A O 1
ATOM 702 N N . THR A 1 94 ? 13.020 8.223 -16.904 1.00 53.31 94 THR A N 1
ATOM 703 C CA . THR A 1 94 ? 14.492 8.222 -16.844 1.00 53.31 94 THR A CA 1
ATOM 704 C C . THR A 1 94 ? 15.057 9.595 -16.470 1.00 53.31 94 THR A C 1
ATOM 706 O O . THR A 1 94 ? 16.057 9.671 -15.761 1.00 53.31 94 THR A O 1
ATOM 709 N N . ALA A 1 95 ? 14.420 10.672 -16.943 1.00 53.94 95 ALA A N 1
ATOM 710 C CA . ALA A 1 95 ? 14.860 12.040 -16.695 1.00 53.94 95 ALA A CA 1
ATOM 711 C C . ALA A 1 95 ? 14.595 12.473 -15.245 1.00 53.94 95 ALA A C 1
ATOM 713 O O . ALA A 1 95 ? 15.494 13.011 -14.608 1.00 53.94 95 ALA A O 1
ATOM 714 N N . THR A 1 96 ? 13.412 12.193 -14.695 1.00 55.53 96 THR A N 1
ATOM 715 C CA . THR A 1 96 ? 13.060 12.559 -13.313 1.00 55.53 96 THR A CA 1
ATOM 716 C C . THR A 1 96 ? 13.899 11.794 -12.289 1.00 55.53 96 THR A C 1
ATOM 718 O O . THR A 1 96 ? 14.298 12.367 -11.283 1.00 55.53 96 THR A O 1
ATOM 721 N N . LEU A 1 97 ? 14.258 10.538 -12.575 1.00 53.66 97 LEU A N 1
ATOM 722 C CA . LEU A 1 97 ? 15.105 9.721 -11.696 1.00 53.66 97 LEU A CA 1
ATOM 723 C C . LEU A 1 97 ? 16.590 10.124 -11.715 1.00 53.66 97 LEU A C 1
ATOM 725 O O . LEU A 1 97 ? 17.331 9.768 -10.802 1.00 53.66 97 LEU A O 1
ATOM 729 N N . GLN A 1 98 ? 17.036 10.855 -12.744 1.00 51.72 98 GLN A N 1
ATOM 730 C CA . GLN A 1 98 ? 18.392 11.414 -12.822 1.00 51.72 98 GLN A CA 1
ATOM 731 C C . GLN A 1 98 ? 18.523 12.776 -12.135 1.00 51.72 98 GLN A C 1
ATOM 733 O O . GLN A 1 98 ? 19.640 13.197 -11.828 1.00 51.72 98 GLN A O 1
ATOM 738 N N . VAL A 1 99 ? 17.414 13.482 -11.898 1.00 49.03 99 VAL A N 1
ATOM 739 C CA . VAL A 1 99 ? 17.446 14.762 -11.193 1.00 49.03 99 VAL A CA 1
ATOM 740 C C . VAL A 1 99 ? 17.461 14.474 -9.698 1.00 49.03 99 VAL A C 1
ATOM 742 O O . VAL A 1 99 ? 16.419 14.331 -9.066 1.00 49.03 99 VAL A O 1
ATOM 745 N N . SER A 1 100 ? 18.661 14.413 -9.120 1.00 51.47 100 SER A N 1
ATOM 746 C CA . SER A 1 100 ? 18.847 14.528 -7.675 1.00 51.47 100 SER A CA 1
ATOM 747 C C . SER A 1 100 ? 18.266 15.866 -7.217 1.00 51.47 100 SER A C 1
ATOM 749 O O . SER A 1 100 ? 18.922 16.907 -7.309 1.00 51.47 100 SER A O 1
ATOM 751 N N . ALA A 1 101 ? 17.013 15.863 -6.766 1.00 49.50 101 ALA A N 1
ATOM 752 C CA . ALA A 1 101 ? 16.444 17.012 -6.089 1.00 49.50 101 ALA A CA 1
ATOM 753 C C . ALA A 1 101 ? 17.267 17.268 -4.808 1.00 49.50 101 ALA A C 1
ATOM 755 O O . ALA A 1 101 ? 17.622 16.312 -4.109 1.00 49.50 101 ALA A O 1
ATOM 756 N N . PRO A 1 102 ? 17.612 18.527 -4.488 1.00 44.38 102 PRO A N 1
ATOM 757 C CA . PRO A 1 102 ? 18.323 18.842 -3.254 1.00 44.38 102 PRO A CA 1
ATOM 758 C C . PRO A 1 102 ? 17.549 18.292 -2.047 1.00 44.38 102 PRO A C 1
ATOM 760 O O . PRO A 1 102 ? 16.400 18.671 -1.836 1.00 44.38 102 PRO A O 1
ATOM 763 N N . GLY A 1 103 ? 18.168 17.393 -1.275 1.00 50.84 103 GLY A N 1
ATOM 764 C CA . GLY A 1 103 ? 17.554 16.762 -0.098 1.00 50.84 103 GLY A CA 1
ATOM 765 C C . GLY A 1 103 ? 17.043 15.329 -0.293 1.00 50.84 103 GLY A C 1
ATOM 766 O O . GLY A 1 103 ? 16.657 14.709 0.689 1.00 50.84 103 GLY A O 1
ATOM 767 N N . VAL A 1 104 ? 17.084 14.773 -1.509 1.00 56.78 104 VAL A N 1
ATOM 768 C CA . VAL A 1 104 ? 16.797 13.346 -1.748 1.00 56.78 104 VAL A CA 1
ATOM 769 C C . VAL A 1 104 ? 18.086 12.544 -1.576 1.00 56.78 104 VAL A C 1
ATOM 771 O O . VAL A 1 104 ? 19.110 12.893 -2.172 1.00 56.78 104 VAL A O 1
ATOM 774 N N . ALA A 1 105 ? 18.050 11.483 -0.762 1.00 58.72 105 ALA A N 1
ATOM 775 C CA . ALA A 1 105 ? 19.181 10.569 -0.629 1.00 58.72 105 ALA A CA 1
ATOM 776 C C . ALA A 1 105 ? 19.605 10.049 -2.012 1.00 58.72 105 ALA A C 1
ATOM 778 O O . ALA A 1 105 ? 18.742 9.659 -2.807 1.00 58.72 105 ALA A O 1
ATOM 779 N N . PRO A 1 106 ? 20.909 10.052 -2.339 1.00 64.44 106 PRO A N 1
ATOM 780 C CA . PRO A 1 106 ? 21.349 9.623 -3.653 1.00 64.44 106 PRO A CA 1
ATOM 781 C C . PRO A 1 106 ? 20.941 8.164 -3.895 1.00 64.44 106 PRO A C 1
ATOM 783 O O . PRO A 1 106 ? 21.222 7.270 -3.094 1.00 64.44 106 PRO A O 1
ATOM 786 N N . LEU A 1 107 ? 20.256 7.929 -5.018 1.00 65.19 107 LEU A N 1
ATOM 787 C CA . LEU A 1 107 ? 19.901 6.592 -5.487 1.00 65.19 107 LEU A CA 1
ATOM 788 C C . LEU A 1 107 ? 21.185 5.842 -5.859 1.00 65.19 107 LEU A C 1
ATOM 790 O O . LEU A 1 107 ? 21.860 6.183 -6.832 1.00 65.19 107 LEU A O 1
ATOM 794 N N . ARG A 1 108 ? 21.518 4.797 -5.101 1.00 68.19 108 ARG A N 1
ATOM 795 C CA . ARG A 1 108 ? 22.652 3.909 -5.367 1.00 68.19 108 ARG A CA 1
ATOM 796 C C . ARG A 1 108 ? 22.349 2.955 -6.514 1.00 68.19 108 ARG A C 1
ATOM 798 O O . ARG A 1 108 ? 23.212 2.705 -7.358 1.00 68.19 108 ARG A O 1
ATOM 805 N N . ARG A 1 109 ? 21.145 2.376 -6.526 1.00 65.62 109 ARG A N 1
ATOM 806 C CA . ARG A 1 109 ? 20.676 1.477 -7.587 1.00 65.62 109 ARG A CA 1
ATOM 807 C C . ARG A 1 109 ? 19.187 1.652 -7.813 1.00 65.62 109 ARG A C 1
ATOM 809 O O . ARG A 1 109 ? 18.432 1.946 -6.896 1.00 65.62 109 ARG A O 1
ATOM 816 N N . LEU A 1 110 ? 18.782 1.417 -9.050 1.00 68.38 110 LEU A N 1
ATOM 817 C CA . LEU A 1 110 ? 17.393 1.380 -9.458 1.00 68.38 110 LEU A CA 1
ATOM 818 C C . LEU A 1 110 ? 17.215 0.192 -10.400 1.00 68.38 110 LEU A C 1
ATOM 820 O O . LEU A 1 110 ? 17.894 0.092 -11.423 1.00 68.38 110 LEU A O 1
ATOM 824 N N . TRP A 1 111 ? 16.290 -0.691 -10.063 1.00 71.88 111 TRP A N 1
ATOM 825 C CA . TRP A 1 111 ? 15.788 -1.733 -10.938 1.00 71.88 111 TRP A CA 1
ATOM 826 C C . TRP A 1 111 ? 14.340 -1.437 -11.263 1.00 71.88 111 TRP A C 1
ATOM 828 O O . TRP A 1 111 ? 13.592 -0.886 -10.460 1.00 71.88 111 TRP A O 1
ATOM 838 N N . ARG A 1 112 ? 13.924 -1.846 -12.452 1.00 75.81 112 ARG A N 1
ATOM 839 C CA . ARG A 1 112 ? 12.522 -1.787 -12.821 1.00 75.81 112 ARG A CA 1
ATOM 840 C C . ARG A 1 112 ? 12.164 -2.917 -13.758 1.00 75.81 112 ARG A C 1
ATOM 842 O O . ARG A 1 112 ? 13.010 -3.389 -14.519 1.00 75.81 112 ARG A O 1
ATOM 849 N N . THR A 1 113 ? 10.900 -3.296 -13.741 1.00 78.12 113 THR A N 1
ATOM 850 C CA . THR A 1 113 ? 10.335 -4.226 -14.710 1.00 78.12 113 THR A CA 1
ATOM 851 C C . THR A 1 113 ? 8.860 -3.924 -14.888 1.00 78.12 113 THR A C 1
ATOM 853 O O . THR A 1 113 ? 8.144 -3.705 -13.915 1.00 78.12 113 THR A O 1
ATOM 856 N N . TRP A 1 114 ? 8.390 -3.932 -16.131 1.00 80.50 114 TRP A N 1
ATOM 857 C CA . TRP A 1 114 ? 6.959 -4.058 -16.371 1.00 80.50 114 TRP A CA 1
ATOM 858 C C . TRP A 1 114 ? 6.555 -5.493 -16.083 1.00 80.50 114 TRP A C 1
ATOM 860 O O . TRP A 1 114 ? 7.294 -6.425 -16.423 1.00 80.50 114 TRP A O 1
ATOM 870 N N . TYR A 1 115 ? 5.409 -5.671 -15.447 1.00 78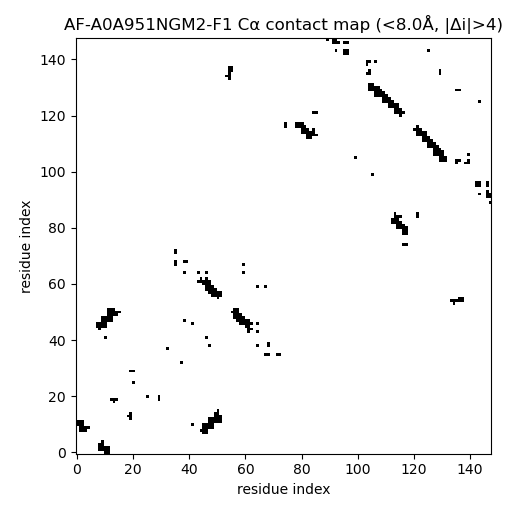.25 115 TYR A N 1
ATOM 871 C CA . TYR A 1 115 ? 4.822 -6.980 -15.260 1.00 78.25 115 TYR A CA 1
ATOM 872 C C . TYR A 1 115 ? 3.325 -6.939 -15.539 1.00 78.25 115 TYR A C 1
ATOM 874 O O . TYR A 1 115 ? 2.645 -5.948 -15.282 1.00 78.25 115 TYR A O 1
ATOM 882 N N . GLN A 1 116 ? 2.818 -8.033 -16.085 1.00 78.12 116 GLN A N 1
ATOM 883 C CA . GLN A 1 116 ? 1.396 -8.251 -16.289 1.00 78.12 116 GLN A CA 1
ATOM 884 C C . GLN A 1 116 ? 1.063 -9.654 -15.800 1.00 78.12 116 GLN A C 1
ATOM 886 O O . GLN A 1 116 ? 1.766 -10.609 -16.143 1.00 78.12 116 GLN A O 1
ATOM 891 N N . VAL A 1 117 ? 0.001 -9.786 -15.011 1.00 77.06 117 VAL A N 1
ATOM 892 C CA . VAL A 1 117 ? -0.472 -11.086 -14.536 1.00 77.06 117 VAL A CA 1
ATOM 893 C C . VAL A 1 117 ? -1.859 -11.350 -15.102 1.00 77.06 117 VAL A C 1
ATOM 895 O O . VAL A 1 117 ? -2.783 -10.575 -14.866 1.00 77.06 117 VAL A O 1
ATOM 898 N N . ALA A 1 118 ? -1.997 -12.447 -15.850 1.00 80.44 118 ALA A N 1
ATOM 899 C CA . ALA A 1 118 ? -3.215 -12.766 -16.598 1.00 80.44 118 ALA A CA 1
ATOM 900 C C . ALA A 1 118 ? -3.696 -11.560 -17.438 1.00 80.44 118 ALA A C 1
ATOM 902 O O . ALA A 1 118 ? -2.896 -10.955 -18.152 1.00 80.44 118 ALA A O 1
ATOM 903 N N . ASP A 1 119 ? -4.978 -11.209 -17.333 1.00 73.88 119 ASP A N 1
ATOM 904 C CA . ASP A 1 119 ? -5.603 -10.105 -18.069 1.00 73.88 119 ASP A CA 1
ATOM 905 C C . ASP A 1 119 ? -5.604 -8.779 -17.284 1.00 73.88 119 ASP A C 1
ATOM 907 O O . ASP A 1 119 ? -6.241 -7.810 -17.700 1.00 73.88 119 ASP A O 1
ATOM 911 N N . ALA A 1 120 ? -4.896 -8.710 -16.148 1.00 72.62 120 ALA A N 1
ATOM 912 C CA . ALA A 1 120 ? -4.770 -7.471 -15.387 1.00 72.62 120 ALA A CA 1
ATOM 913 C C . ALA A 1 120 ? -4.020 -6.397 -16.201 1.00 72.62 120 ALA A C 1
ATOM 915 O O . ALA A 1 120 ? -3.216 -6.736 -17.079 1.00 72.62 120 ALA A O 1
ATOM 916 N N . PRO A 1 121 ? -4.236 -5.101 -15.912 1.00 70.25 121 PRO A N 1
ATOM 917 C CA . PRO A 1 121 ? -3.417 -4.035 -16.476 1.00 70.25 121 PRO A CA 1
ATOM 918 C C . PRO A 1 121 ? -1.929 -4.258 -16.177 1.00 70.25 121 PRO A C 1
ATOM 920 O O . PRO A 1 121 ? -1.568 -4.687 -15.081 1.00 70.25 121 PRO A O 1
ATOM 923 N N . ALA A 1 122 ? -1.061 -3.952 -17.144 1.00 74.62 122 ALA A N 1
ATOM 924 C CA . ALA A 1 122 ? 0.379 -3.994 -16.918 1.00 74.62 122 ALA A CA 1
ATOM 925 C C . ALA A 1 122 ? 0.784 -2.936 -15.880 1.00 74.62 122 ALA A C 1
ATOM 927 O O . ALA A 1 122 ? 0.349 -1.785 -15.951 1.00 74.62 122 ALA A O 1
ATOM 928 N N . GLN A 1 123 ? 1.636 -3.325 -14.937 1.00 75.00 123 GLN A N 1
ATOM 929 C CA . GLN A 1 123 ? 2.134 -2.472 -13.864 1.00 75.00 123 GLN A CA 1
ATOM 930 C C . GLN A 1 123 ? 3.654 -2.333 -13.948 1.00 75.00 123 GLN A C 1
ATOM 932 O O . GLN A 1 123 ? 4.359 -3.261 -14.352 1.00 75.00 123 GLN A O 1
ATOM 937 N N . LEU A 1 124 ? 4.170 -1.166 -13.561 1.00 73.69 124 LEU A N 1
ATOM 938 C CA . LEU A 1 124 ? 5.601 -0.925 -13.438 1.00 73.69 124 LEU A CA 1
ATOM 939 C C . LEU A 1 124 ? 6.036 -1.234 -12.005 1.00 73.69 124 LEU A C 1
ATOM 941 O O . LEU A 1 124 ? 5.645 -0.544 -11.069 1.00 73.69 124 LEU A O 1
ATOM 945 N N . LEU A 1 125 ? 6.880 -2.248 -11.840 1.00 76.25 125 LEU A N 1
ATOM 946 C CA . LEU A 1 125 ? 7.601 -2.476 -10.596 1.00 76.25 125 LEU A CA 1
ATOM 947 C C . LEU A 1 125 ? 8.882 -1.646 -10.623 1.00 76.25 125 LEU A C 1
ATOM 949 O O . LEU A 1 125 ? 9.690 -1.796 -11.542 1.00 76.25 125 LEU A O 1
ATOM 953 N N . VAL A 1 126 ? 9.078 -0.811 -9.605 1.00 71.19 126 VAL A N 1
ATOM 954 C CA . VAL A 1 126 ? 10.312 -0.055 -9.380 1.00 71.19 126 VAL A CA 1
ATOM 955 C C . VAL A 1 126 ? 10.892 -0.470 -8.036 1.00 71.19 126 VAL A C 1
ATOM 957 O O . VAL A 1 126 ? 10.202 -0.461 -7.024 1.00 71.19 126 VAL A O 1
ATOM 960 N N . ILE A 1 127 ? 12.162 -0.854 -8.040 1.00 72.75 127 ILE A N 1
ATOM 961 C CA . ILE A 1 127 ? 12.931 -1.210 -6.851 1.00 72.75 127 ILE A CA 1
ATOM 962 C C . ILE A 1 127 ? 14.110 -0.257 -6.813 1.00 72.75 127 ILE A C 1
ATOM 964 O O . ILE A 1 127 ? 14.839 -0.143 -7.796 1.00 72.75 127 ILE A O 1
ATOM 968 N N . TYR A 1 128 ? 14.329 0.406 -5.692 1.00 70.75 128 TYR A N 1
ATOM 969 C CA . TYR A 1 128 ? 15.454 1.311 -5.531 1.00 70.75 128 TYR A CA 1
ATOM 970 C C . TYR A 1 128 ? 16.243 0.996 -4.265 1.00 70.75 128 TYR A C 1
ATOM 972 O O . TYR A 1 128 ? 15.735 0.419 -3.310 1.00 70.75 128 TYR A O 1
ATOM 980 N N . ASP A 1 129 ? 17.514 1.367 -4.305 1.00 70.81 129 ASP A N 1
ATOM 981 C CA . ASP A 1 129 ? 18.471 1.328 -3.209 1.00 70.81 129 ASP A CA 1
ATOM 982 C C . ASP A 1 129 ? 18.978 2.763 -3.046 1.00 70.81 129 ASP A C 1
ATOM 984 O O . ASP A 1 129 ? 19.516 3.329 -4.002 1.00 70.81 129 ASP A O 1
ATOM 988 N N . VAL A 1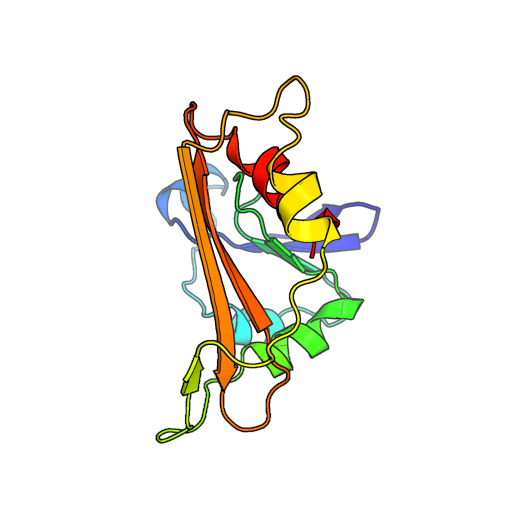 130 ? 18.747 3.371 -1.884 1.00 70.44 130 VAL A N 1
ATOM 989 C CA . VAL A 1 130 ? 19.169 4.740 -1.548 1.00 70.44 130 VAL A CA 1
ATOM 990 C C . VAL A 1 130 ? 20.285 4.700 -0.514 1.00 70.44 130 VAL A C 1
ATOM 992 O O . VAL A 1 130 ? 20.302 3.855 0.377 1.00 70.44 130 VAL A O 1
ATOM 995 N N . GLU A 1 131 ? 21.221 5.637 -0.614 1.00 66.38 131 GLU A N 1
ATOM 996 C CA . GLU A 1 131 ? 22.261 5.826 0.393 1.00 66.38 131 GLU A CA 1
ATOM 997 C C . GLU A 1 131 ? 21.764 6.818 1.461 1.00 66.38 131 GLU A C 1
ATOM 999 O O . GLU A 1 131 ? 21.641 8.012 1.193 1.00 66.38 131 GLU A O 1
ATOM 1004 N N . GLY A 1 132 ? 21.438 6.341 2.668 1.00 63.12 132 GLY A N 1
ATOM 1005 C CA . GLY A 1 132 ? 20.925 7.198 3.744 1.00 63.12 132 GLY A CA 1
ATOM 1006 C C . GLY A 1 132 ? 20.461 6.448 4.997 1.00 63.12 132 GLY A C 1
ATOM 1007 O O . GLY A 1 132 ? 20.467 5.219 5.037 1.00 63.12 132 GLY A O 1
ATOM 1008 N N . GLU A 1 133 ? 20.077 7.205 6.030 1.00 57.19 133 GLU A N 1
ATOM 1009 C CA . GLU A 1 133 ? 19.405 6.678 7.227 1.00 57.19 133 GLU A CA 1
ATOM 1010 C C . GLU A 1 133 ? 17.948 6.276 6.918 1.00 57.19 133 GLU A C 1
ATOM 1012 O O . GLU A 1 133 ? 17.361 6.713 5.924 1.00 57.19 133 GLU A O 1
ATOM 1017 N N . VAL A 1 134 ? 17.359 5.439 7.779 1.00 52.00 134 VAL A N 1
ATOM 1018 C CA . VAL A 1 134 ? 15.947 5.020 7.700 1.00 52.00 134 VAL A CA 1
ATOM 1019 C C . VAL A 1 134 ? 15.051 6.268 7.646 1.00 52.00 134 VAL A C 1
ATOM 1021 O O . VAL A 1 134 ? 15.117 7.090 8.558 1.00 52.00 134 VAL A O 1
ATOM 1024 N N . GLY A 1 135 ? 14.235 6.431 6.596 1.00 51.84 135 GLY A N 1
ATOM 1025 C CA . GLY A 1 135 ? 13.385 7.615 6.398 1.00 51.84 135 GLY A CA 1
ATOM 1026 C C . GLY A 1 135 ? 13.703 8.461 5.160 1.00 51.84 135 GLY A C 1
ATOM 1027 O O . GLY A 1 135 ? 12.886 9.293 4.765 1.00 51.84 135 GLY A O 1
ATOM 1028 N N . ALA A 1 136 ? 14.861 8.263 4.518 1.00 54.31 136 ALA A N 1
ATOM 1029 C CA . ALA A 1 136 ? 15.250 8.998 3.305 1.00 54.31 136 ALA A CA 1
ATOM 1030 C C . ALA A 1 136 ? 14.534 8.525 2.014 1.00 54.31 136 ALA A C 1
ATOM 1032 O O . ALA A 1 136 ? 14.710 9.096 0.936 1.00 54.31 136 ALA A O 1
ATOM 1033 N N . ASP A 1 137 ? 13.730 7.472 2.128 1.00 54.94 137 ASP A N 1
ATOM 1034 C CA . ASP A 1 137 ? 13.046 6.731 1.072 1.00 54.94 137 ASP A CA 1
ATOM 1035 C C . ASP A 1 137 ? 11.677 7.307 0.677 1.00 54.94 137 ASP A C 1
ATOM 1037 O O . ASP A 1 137 ? 11.264 7.077 -0.458 1.00 54.94 137 ASP A O 1
ATOM 1041 N N . ILE A 1 138 ? 11.025 8.121 1.525 1.00 55.88 138 ILE A N 1
ATOM 1042 C CA . ILE A 1 138 ? 9.726 8.765 1.206 1.00 55.88 138 ILE A CA 1
ATOM 1043 C C . ILE A 1 138 ? 9.859 9.672 -0.017 1.00 55.88 138 ILE A C 1
ATOM 1045 O O . ILE A 1 138 ? 9.107 9.563 -0.980 1.00 55.88 138 ILE A O 1
ATOM 1049 N N . MET A 1 139 ? 10.872 10.543 -0.012 1.00 57.50 139 MET A N 1
ATOM 1050 C CA . MET A 1 139 ? 11.077 11.498 -1.102 1.00 57.50 139 MET A CA 1
ATOM 1051 C C . MET A 1 139 ? 11.514 10.809 -2.401 1.00 57.50 139 MET A C 1
ATOM 1053 O O . MET A 1 139 ? 11.217 11.299 -3.490 1.00 57.50 139 MET A O 1
ATOM 1057 N N . ALA A 1 140 ? 12.206 9.668 -2.299 1.00 55.75 140 ALA A N 1
ATOM 1058 C CA . ALA A 1 140 ? 12.552 8.846 -3.453 1.00 55.75 140 ALA A CA 1
ATOM 1059 C C . ALA A 1 140 ? 11.313 8.135 -4.027 1.00 55.75 140 ALA A C 1
ATOM 1061 O O . ALA A 1 140 ? 11.144 8.122 -5.246 1.00 55.75 140 ALA A O 1
ATOM 1062 N N . ALA A 1 141 ? 10.427 7.609 -3.172 1.00 59.38 141 ALA A N 1
ATOM 1063 C CA . ALA A 1 141 ? 9.157 7.013 -3.582 1.00 59.38 141 ALA A CA 1
ATOM 1064 C C . ALA A 1 141 ? 8.264 8.032 -4.306 1.00 59.38 141 ALA A C 1
ATOM 1066 O O . ALA A 1 141 ? 7.805 7.762 -5.416 1.00 59.38 141 ALA A O 1
ATOM 1067 N N . ASP A 1 142 ? 8.088 9.226 -3.733 1.00 60.84 142 ASP A N 1
ATOM 1068 C CA . ASP A 1 142 ? 7.290 10.302 -4.333 1.00 60.84 142 ASP A CA 1
ATOM 1069 C C . ASP A 1 142 ? 7.857 10.746 -5.689 1.00 60.84 142 ASP A C 1
ATOM 1071 O O . ASP A 1 142 ? 7.111 10.932 -6.653 1.00 60.84 142 ASP A O 1
ATOM 1075 N N . ALA A 1 143 ? 9.185 10.861 -5.798 1.00 59.78 143 ALA A N 1
ATOM 1076 C CA . ALA A 1 143 ? 9.848 11.197 -7.054 1.00 59.78 143 ALA A CA 1
ATOM 1077 C C . ALA A 1 143 ? 9.659 10.111 -8.128 1.00 59.78 143 ALA A C 1
ATOM 1079 O O . ALA A 1 143 ? 9.466 10.440 -9.299 1.00 59.78 143 ALA A O 1
ATOM 1080 N N . VAL A 1 144 ? 9.683 8.828 -7.747 1.00 58.84 144 VAL A N 1
ATOM 1081 C CA . VAL A 1 144 ? 9.406 7.699 -8.650 1.00 58.84 144 VAL A CA 1
ATOM 1082 C C . VAL A 1 144 ? 7.948 7.722 -9.118 1.00 58.84 144 VAL A C 1
ATOM 1084 O O . VAL A 1 144 ? 7.697 7.570 -10.313 1.00 58.84 144 VAL A O 1
ATOM 1087 N N . VAL A 1 145 ? 6.994 7.943 -8.207 1.00 61.03 145 VAL A N 1
ATOM 1088 C CA . VAL A 1 145 ? 5.556 8.003 -8.526 1.00 61.03 145 VAL A CA 1
ATOM 1089 C C . VAL A 1 145 ? 5.235 9.187 -9.437 1.00 61.03 145 VAL A C 1
ATOM 1091 O O . VAL A 1 145 ? 4.486 9.025 -10.392 1.00 61.03 145 VAL A O 1
ATOM 1094 N N . ALA A 1 146 ? 5.832 10.359 -9.206 1.00 57.84 146 ALA A N 1
ATOM 1095 C CA . ALA A 1 146 ? 5.633 11.537 -10.056 1.00 57.84 146 ALA A CA 1
ATOM 1096 C C . ALA A 1 146 ? 6.200 11.374 -11.481 1.00 57.84 146 ALA A C 1
ATOM 1098 O O . ALA A 1 146 ? 5.864 12.144 -12.382 1.00 57.84 146 ALA A O 1
ATOM 1099 N N . ALA A 1 147 ? 7.100 10.412 -11.676 1.00 52.78 147 ALA A N 1
ATOM 1100 C CA . ALA A 1 147 ? 7.816 10.191 -12.922 1.00 52.78 147 ALA A CA 1
ATOM 1101 C C . ALA A 1 147 ? 7.194 9.110 -13.826 1.00 52.78 147 ALA A C 1
ATOM 1103 O O . ALA A 1 147 ? 7.525 9.070 -15.019 1.00 52.78 147 ALA A O 1
ATOM 1104 N N . ALA A 1 148 ? 6.369 8.228 -13.251 1.00 51.28 148 ALA A N 1
ATOM 1105 C CA . ALA A 1 148 ? 5.744 7.069 -13.895 1.00 51.28 148 ALA A CA 1
ATOM 1106 C C . ALA A 1 148 ? 4.417 7.429 -14.578 1.00 51.28 148 ALA A C 1
ATOM 1108 O O . ALA A 1 148 ? 4.187 6.883 -15.683 1.00 51.28 148 ALA A O 1
#

Nearest PDB structures (foldseek):
  8vde-assembly1_P6  TM=1.950E-01  e=9.417E+00  Dubowvirus dv80alpha

Foldseek 3Di:
DWDDDPNATEAEAEPDPVLVVVVDDPPDDDDDDDPLVVLVPDPLRYWYWYPPPALPIDTGGSVCSVVVNVVPDDAPPPWDKDKADPPDDDPQLVVLLPDPDPQQFNWPDKDWIWIDTHPDDIDIDIDTDGPDDRNSCNVVVVSNVVRD

Sequence (148 aa):
MFSEIDGHSIVLAYTDVDVARAAMPETHRLFSIVVAELLNQVPPYVGVLIDPGSASSVHVPAERRQELIDAAQPFPGGATVRLGDPAREPKSLTATLQVSAPGVAPLRRLWRTWYQVADAPAQLLVIYDVEGEVGADIMAADAVVAAA

Mean predicted aligned error: 12.62 Å